Protein AF-A0A7J7N7Q4-F1 (afdb_monomer_lite)

Secondary structure (DSSP, 8-state):
-----------EEEEEETTEEEEEEE---S--------SSEEEEEEEEESSSEEEEEEEEE-------TTS-THHHHT-------

Radius of gyration: 24.16 Å; chains: 1; bounding box: 55×44×68 Å

Sequence (85 aa):
MVRDEGHKVIMSLTIYTSRGKYGPFGEEIGTFFTSAVTEEKVVGFHDRSSLYLDAIGVHMQHWLGEQKTGMSIMSKIFREPRYIY

Structure (mmCIF, N/CA/C/O backbone):
data_AF-A0A7J7N7Q4-F1
#
_entry.id   AF-A0A7J7N7Q4-F1
#
loop_
_atom_site.group_PDB
_atom_site.id
_atom_site.type_symbol
_atom_site.label_atom_id
_atom_site.label_alt_id
_atom_site.label_comp_id
_atom_site.label_asym_id
_atom_site.label_entity_id
_atom_site.label_seq_id
_atom_site.pdbx_PDB_ins_code
_atom_site.Cartn_x
_atom_site.Cartn_y
_atom_site.Cartn_z
_atom_site.occupancy
_atom_site.B_iso_or_equiv
_atom_site.auth_seq_id
_atom_site.auth_comp_id
_atom_site.auth_asym_id
_atom_site.auth_atom_id
_atom_site.pdbx_PDB_model_num
ATOM 1 N N . MET A 1 1 ? 25.911 4.051 -14.652 1.00 41.41 1 MET A N 1
ATOM 2 C CA . MET A 1 1 ? 24.766 3.184 -14.315 1.00 41.41 1 MET A CA 1
ATOM 3 C C . MET A 1 1 ? 23.573 3.717 -15.079 1.00 41.41 1 MET A C 1
ATOM 5 O O . MET A 1 1 ? 23.062 4.770 -14.719 1.00 41.41 1 MET A O 1
ATOM 9 N N . VAL A 1 2 ? 23.225 3.081 -16.195 1.00 44.47 2 VAL A N 1
ATOM 10 C CA . VAL A 1 2 ? 22.006 3.425 -16.930 1.00 44.47 2 VAL A CA 1
ATOM 11 C C . VAL A 1 2 ? 20.861 2.959 -16.042 1.00 44.47 2 VAL A C 1
ATOM 13 O O . VAL A 1 2 ? 20.779 1.775 -15.726 1.00 44.47 2 VAL A O 1
ATOM 16 N N . ARG A 1 3 ? 20.061 3.896 -15.528 1.00 50.62 3 ARG A N 1
ATOM 17 C CA . ARG A 1 3 ? 18.784 3.532 -14.927 1.00 50.62 3 ARG A CA 1
ATOM 18 C C . ARG A 1 3 ? 17.937 3.096 -16.104 1.00 50.62 3 ARG A C 1
ATOM 20 O O . ARG A 1 3 ? 17.572 3.931 -16.920 1.00 50.62 3 ARG A O 1
ATOM 27 N N . ASP A 1 4 ? 17.738 1.795 -16.231 1.00 53.38 4 ASP A N 1
ATOM 28 C CA . ASP A 1 4 ? 16.648 1.289 -17.038 1.00 53.38 4 ASP A CA 1
ATOM 29 C C . ASP A 1 4 ? 15.398 1.938 -16.438 1.00 53.38 4 ASP A C 1
ATOM 31 O O . ASP A 1 4 ? 15.026 1.653 -15.296 1.00 53.38 4 ASP A O 1
ATOM 35 N N . GLU A 1 5 ? 14.810 2.911 -17.131 1.00 60.06 5 GLU A N 1
ATOM 36 C CA . GLU A 1 5 ? 13.489 3.444 -16.793 1.00 60.06 5 GLU A CA 1
ATOM 37 C C . GLU A 1 5 ? 12.439 2.392 -17.175 1.00 60.06 5 GLU A C 1
ATOM 39 O O . GLU A 1 5 ? 11.467 2.664 -17.875 1.00 60.06 5 GLU A O 1
ATOM 44 N N . GLY A 1 6 ? 12.673 1.151 -16.735 1.00 68.00 6 GLY A N 1
ATOM 45 C CA . GLY A 1 6 ? 11.739 0.056 -16.833 1.00 68.00 6 GLY A CA 1
ATOM 46 C C . GLY A 1 6 ? 10.439 0.492 -16.181 1.00 68.00 6 GLY A C 1
ATOM 47 O O . GLY A 1 6 ? 10.439 1.181 -15.153 1.00 68.00 6 GLY A O 1
ATOM 48 N N . HIS A 1 7 ? 9.334 0.130 -16.827 1.00 76.50 7 HIS A N 1
ATOM 49 C CA . HIS A 1 7 ? 7.989 0.429 -16.358 1.00 76.50 7 HIS A CA 1
ATOM 50 C C . HIS A 1 7 ? 7.895 0.127 -14.857 1.00 76.50 7 HIS A C 1
ATOM 52 O O . HIS A 1 7 ? 8.097 -1.010 -14.427 1.00 76.50 7 HIS A O 1
ATOM 58 N N . LYS A 1 8 ? 7.657 1.161 -14.043 1.00 87.62 8 LYS A N 1
ATOM 59 C CA . LYS A 1 8 ? 7.531 0.994 -12.595 1.00 87.62 8 LYS A CA 1
ATOM 60 C C . LYS A 1 8 ? 6.209 0.304 -12.306 1.00 87.62 8 LYS A C 1
ATOM 62 O O . LYS A 1 8 ? 5.157 0.920 -12.446 1.00 87.62 8 LYS A O 1
ATOM 67 N N . VAL A 1 9 ? 6.302 -0.946 -11.878 1.00 93.62 9 VAL A N 1
ATOM 68 C CA . VAL A 1 9 ? 5.163 -1.776 -11.494 1.00 93.62 9 VAL A CA 1
ATOM 69 C C . VAL A 1 9 ? 5.232 -2.106 -10.008 1.00 93.62 9 VAL A C 1
ATOM 71 O O . VAL A 1 9 ? 6.305 -2.121 -9.398 1.00 93.62 9 VAL A O 1
ATOM 74 N N . ILE A 1 10 ? 4.076 -2.370 -9.412 1.00 95.19 10 ILE A N 1
ATOM 75 C CA . ILE A 1 10 ? 3.973 -2.868 -8.046 1.00 95.19 10 ILE A CA 1
ATOM 76 C C . ILE A 1 10 ? 4.372 -4.345 -8.044 1.00 95.19 10 ILE A C 1
ATOM 78 O O . ILE A 1 10 ? 3.701 -5.181 -8.644 1.00 95.19 10 ILE A O 1
ATOM 82 N N . MET A 1 11 ? 5.470 -4.650 -7.351 1.00 96.06 11 MET A N 1
ATOM 83 C CA . MET A 1 11 ? 6.035 -6.004 -7.277 1.00 96.06 11 MET A CA 1
ATOM 84 C C . MET A 1 11 ? 5.390 -6.862 -6.189 1.00 96.06 11 MET A C 1
ATOM 86 O O . MET A 1 11 ? 5.301 -8.081 -6.330 1.00 96.06 11 MET A O 1
ATOM 90 N N . SER A 1 12 ? 4.926 -6.231 -5.108 1.00 97.06 12 SER A N 1
ATOM 91 C CA . SER A 1 12 ? 4.209 -6.914 -4.037 1.00 97.06 12 SER A CA 1
ATOM 92 C C . SER A 1 12 ? 3.241 -6.002 -3.296 1.00 97.06 12 SER A C 1
ATOM 94 O O . SER A 1 12 ? 3.436 -4.788 -3.206 1.00 97.06 12 SER A O 1
ATOM 96 N N . LEU A 1 13 ? 2.195 -6.612 -2.737 1.00 96.56 13 LEU A N 1
ATOM 97 C CA . LEU A 1 13 ? 1.259 -5.962 -1.826 1.00 96.56 13 LEU A CA 1
ATOM 98 C C . LEU A 1 13 ? 1.049 -6.803 -0.575 1.00 96.56 13 LEU A C 1
ATOM 100 O O . LEU A 1 13 ? 0.878 -8.018 -0.639 1.00 96.56 13 LEU A O 1
ATOM 104 N N . THR A 1 14 ? 0.982 -6.128 0.564 1.00 96.56 14 THR A N 1
ATOM 105 C CA . THR A 1 14 ? 0.494 -6.702 1.816 1.00 96.56 14 THR A CA 1
ATOM 106 C C . THR A 1 14 ? -0.713 -5.898 2.275 1.00 96.56 14 THR A C 1
ATOM 108 O O . THR A 1 14 ? -0.644 -4.673 2.361 1.00 96.56 14 THR A O 1
ATOM 111 N N . ILE A 1 15 ? -1.799 -6.584 2.625 1.00 94.00 15 ILE A N 1
ATOM 112 C CA . ILE A 1 15 ? -2.991 -5.969 3.207 1.00 94.00 15 ILE A CA 1
ATOM 113 C C . ILE A 1 15 ? -2.975 -6.215 4.713 1.00 94.00 15 ILE A C 1
ATOM 115 O O . ILE A 1 15 ? -3.016 -7.356 5.177 1.00 94.00 15 ILE A O 1
ATOM 119 N N . TYR A 1 16 ? -2.942 -5.130 5.478 1.00 92.25 16 TYR A N 1
ATOM 120 C CA . TYR A 1 16 ? -3.112 -5.165 6.923 1.00 92.25 16 TYR A CA 1
ATOM 121 C C . TYR A 1 16 ? -4.569 -4.876 7.271 1.00 92.25 16 TYR A C 1
ATOM 123 O O . TYR A 1 16 ? -5.172 -3.932 6.768 1.00 92.25 16 TYR A O 1
ATOM 131 N N . THR A 1 17 ? -5.136 -5.698 8.145 1.00 90.31 17 THR A N 1
ATOM 132 C CA . THR A 1 17 ? -6.485 -5.520 8.685 1.00 90.31 17 THR A CA 1
ATOM 133 C C . THR A 1 17 ? -6.450 -5.672 10.203 1.00 90.31 17 THR A C 1
ATOM 135 O O . THR A 1 17 ? -5.480 -6.190 10.759 1.00 90.31 17 THR A O 1
ATOM 138 N N . SER A 1 18 ? -7.548 -5.334 10.880 1.00 89.62 18 SER A N 1
ATOM 139 C CA . SER A 1 18 ? -7.702 -5.596 12.319 1.00 89.62 18 SER A CA 1
ATOM 140 C C . SER A 1 18 ? -7.642 -7.082 12.697 1.00 89.62 18 SER A C 1
ATOM 142 O O . SER A 1 18 ? -7.446 -7.406 13.863 1.00 89.62 18 SER A O 1
ATOM 144 N N . ARG A 1 19 ? -7.801 -7.996 11.730 1.00 92.62 19 ARG A N 1
ATOM 145 C CA . ARG A 1 19 ? -7.717 -9.451 11.940 1.00 92.62 19 ARG A CA 1
ATOM 146 C C . ARG A 1 19 ? -6.338 -10.029 11.632 1.00 92.62 19 ARG A C 1
ATOM 148 O O . ARG A 1 19 ? -6.121 -11.211 11.876 1.00 92.62 19 ARG A O 1
ATOM 155 N N . GLY A 1 20 ? -5.421 -9.220 11.104 1.00 93.31 20 GLY A N 1
ATOM 156 C CA . GLY A 1 20 ? -4.058 -9.639 10.802 1.00 93.31 20 GLY A CA 1
ATOM 157 C C . GLY A 1 20 ? -3.538 -9.158 9.450 1.00 93.31 20 GLY A C 1
ATOM 158 O O . GLY A 1 20 ? -4.143 -8.314 8.780 1.00 93.31 20 GLY A O 1
ATOM 159 N N . LYS A 1 21 ? -2.381 -9.718 9.085 1.00 95.38 21 LYS A N 1
ATOM 160 C CA . LYS A 1 21 ? -1.613 -9.445 7.866 1.00 95.38 21 LYS A CA 1
ATOM 161 C C . LYS A 1 21 ? -1.925 -10.493 6.795 1.00 95.38 21 LYS A C 1
ATOM 163 O O . LYS A 1 21 ? -1.879 -11.686 7.079 1.00 95.38 21 LYS A O 1
ATOM 168 N N . TYR A 1 22 ? -2.157 -10.044 5.566 1.00 96.50 22 TYR A N 1
ATOM 169 C CA . TYR A 1 22 ? -2.372 -10.895 4.397 1.00 96.50 22 TYR A CA 1
ATOM 170 C C . TYR A 1 22 ? -1.372 -10.531 3.298 1.00 96.50 22 TYR A C 1
ATOM 172 O O . TYR A 1 22 ? -1.328 -9.380 2.862 1.00 96.50 22 TYR A O 1
ATOM 180 N N . GLY A 1 23 ? -0.574 -11.506 2.863 1.00 96.81 23 GLY A N 1
ATOM 181 C CA . GLY A 1 23 ? 0.525 -11.319 1.913 1.00 96.81 23 GLY A CA 1
ATOM 182 C C . GLY A 1 23 ? 1.916 -11.561 2.534 1.00 96.81 23 GLY A C 1
ATOM 183 O O . GLY A 1 23 ? 2.000 -12.064 3.660 1.00 96.81 23 GLY A O 1
ATOM 184 N N . PRO A 1 24 ? 3.001 -11.198 1.826 1.00 97.00 24 PRO A N 1
ATOM 185 C CA . PRO A 1 24 ? 2.986 -10.449 0.570 1.00 97.00 24 PRO A CA 1
ATOM 186 C C . PRO A 1 24 ? 2.407 -11.268 -0.588 1.00 97.00 24 PRO A C 1
ATOM 188 O O . PRO A 1 24 ? 2.624 -12.472 -0.699 1.00 97.00 24 PRO A O 1
ATOM 191 N N . PHE A 1 25 ? 1.645 -10.604 -1.447 1.00 97.00 25 PHE A N 1
ATOM 192 C CA . PHE A 1 25 ? 1.245 -11.131 -2.744 1.00 97.00 25 PHE A CA 1
ATOM 193 C C . PHE A 1 25 ? 2.220 -10.585 -3.780 1.00 97.00 25 PHE A C 1
ATOM 195 O O . PHE A 1 25 ? 2.173 -9.393 -4.073 1.00 97.00 25 PHE A O 1
ATOM 202 N N . GLY A 1 26 ? 3.106 -11.443 -4.286 1.00 96.31 26 GLY A N 1
ATOM 203 C CA . GLY A 1 26 ? 4.222 -11.067 -5.158 1.00 96.31 26 GLY A CA 1
ATOM 204 C C . GLY A 1 26 ? 5.574 -11.112 -4.441 1.00 96.31 26 GLY A C 1
ATOM 205 O O . GLY A 1 26 ? 5.683 -11.668 -3.348 1.00 96.31 26 GLY A O 1
ATOM 206 N N . GLU A 1 27 ? 6.599 -10.528 -5.05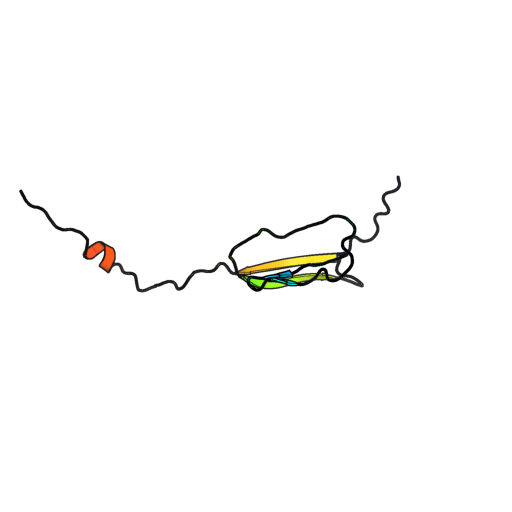8 1.00 96.00 27 GLU A N 1
ATOM 207 C CA . GLU A 1 27 ? 7.966 -10.492 -4.525 1.00 96.00 27 GLU A CA 1
ATOM 208 C C . GLU A 1 27 ? 8.294 -9.101 -3.964 1.00 96.00 27 GLU A C 1
ATOM 210 O O . GLU A 1 27 ? 8.084 -8.073 -4.611 1.00 96.00 27 GLU A O 1
ATOM 215 N N . GLU A 1 28 ? 8.814 -9.049 -2.739 1.00 94.75 28 GLU A N 1
ATOM 216 C CA . GLU A 1 28 ? 9.189 -7.806 -2.050 1.00 94.75 28 GLU A CA 1
ATOM 217 C C . GLU A 1 28 ? 10.525 -7.248 -2.579 1.00 94.75 28 GLU A C 1
ATOM 219 O O . GLU A 1 28 ? 11.533 -7.199 -1.876 1.00 94.75 28 GLU A O 1
ATOM 224 N N . ILE A 1 29 ? 10.534 -6.842 -3.852 1.00 90.69 29 ILE A N 1
ATOM 225 C CA . ILE A 1 29 ? 11.696 -6.298 -4.563 1.00 90.69 29 ILE A CA 1
ATOM 226 C C . ILE A 1 29 ? 11.452 -4.830 -4.924 1.00 90.69 29 ILE A C 1
ATOM 228 O O . ILE A 1 29 ? 10.378 -4.451 -5.389 1.00 90.69 29 ILE A O 1
ATOM 232 N N . GLY A 1 30 ? 12.488 -4.003 -4.773 1.00 90.81 30 GLY A N 1
ATOM 233 C CA . GLY A 1 30 ? 12.480 -2.606 -5.204 1.00 90.81 30 GLY A CA 1
ATOM 234 C C . GLY A 1 30 ? 12.207 -1.626 -4.065 1.00 90.81 30 GLY A C 1
ATOM 235 O O . GLY A 1 30 ? 12.728 -1.772 -2.960 1.00 90.81 30 GLY A O 1
ATOM 236 N N . THR A 1 31 ? 11.459 -0.561 -4.356 1.00 92.81 31 THR A N 1
ATOM 237 C CA . THR A 1 31 ? 11.157 0.496 -3.381 1.00 92.81 31 THR A CA 1
ATOM 238 C C . THR A 1 31 ? 9.878 0.174 -2.618 1.00 92.81 31 THR A C 1
ATOM 240 O O . THR A 1 31 ? 8.805 0.074 -3.208 1.00 92.81 31 THR A O 1
ATOM 243 N N . PHE A 1 32 ? 9.995 0.065 -1.298 1.00 93.88 32 PHE A N 1
ATOM 244 C CA . PHE A 1 32 ? 8.874 -0.202 -0.403 1.00 93.88 32 PHE A CA 1
ATOM 245 C C . PHE A 1 32 ? 8.014 1.046 -0.197 1.00 93.88 32 PHE A C 1
ATOM 247 O O . PHE A 1 32 ? 8.520 2.169 -0.148 1.00 93.88 32 PHE A O 1
ATOM 254 N N . PHE A 1 33 ? 6.713 0.836 -0.023 1.00 91.94 33 PHE A N 1
ATOM 255 C CA . PHE A 1 33 ? 5.754 1.878 0.320 1.00 91.94 33 PHE A CA 1
ATOM 256 C C . PHE A 1 33 ? 4.718 1.341 1.311 1.00 91.94 33 PHE A C 1
ATOM 258 O O . PHE A 1 33 ? 4.481 0.139 1.404 1.00 91.94 33 PHE A O 1
ATOM 265 N N . THR A 1 34 ? 4.091 2.251 2.051 1.00 91.06 34 THR A N 1
ATOM 266 C CA . THR A 1 34 ? 2.943 1.965 2.915 1.00 91.06 34 THR A CA 1
ATOM 267 C C . THR A 1 34 ? 1.990 3.150 2.872 1.00 91.06 34 THR A C 1
ATOM 269 O O . THR A 1 34 ? 2.424 4.291 2.697 1.00 91.06 34 THR A O 1
ATOM 272 N N . SER A 1 35 ? 0.694 2.901 3.044 1.00 83.94 35 SER A N 1
ATOM 273 C CA . SER A 1 35 ? -0.251 3.975 3.343 1.00 83.94 35 SER A CA 1
ATOM 274 C C . SER A 1 35 ? -0.027 4.500 4.764 1.00 83.94 35 SER A C 1
ATOM 276 O O . SER A 1 35 ? 0.635 3.853 5.583 1.00 83.94 35 SER A O 1
ATOM 278 N N . ALA A 1 36 ? -0.618 5.657 5.075 1.00 80.25 36 ALA A N 1
ATOM 279 C CA . ALA A 1 36 ? -0.738 6.109 6.455 1.00 80.25 36 ALA A CA 1
ATOM 280 C C . ALA A 1 36 ? -1.465 5.043 7.291 1.00 80.25 36 ALA A C 1
ATOM 282 O O . ALA A 1 3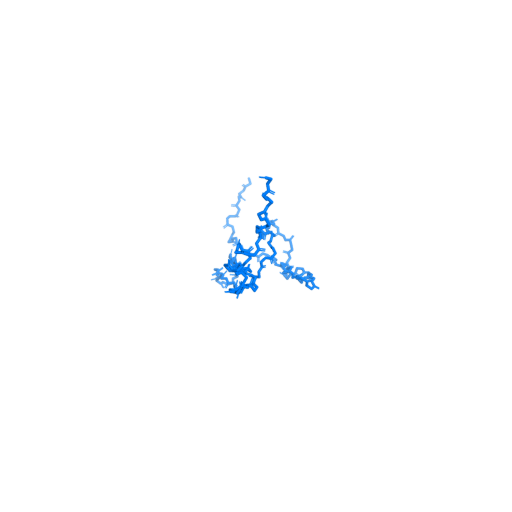6 ? -2.450 4.453 6.838 1.00 80.25 36 ALA A O 1
ATOM 283 N N . VAL A 1 37 ? -0.966 4.789 8.500 1.00 71.25 37 VAL A N 1
ATOM 284 C CA . VAL A 1 37 ? -1.647 3.931 9.470 1.00 71.25 37 VAL A CA 1
ATOM 285 C C . VAL A 1 37 ? -2.747 4.767 10.113 1.00 71.25 37 VAL A C 1
ATOM 287 O O . VAL A 1 37 ? -2.462 5.746 10.797 1.00 71.25 37 VAL A O 1
ATOM 290 N N . THR A 1 38 ? -3.998 4.394 9.871 1.00 72.00 38 THR A N 1
ATOM 291 C CA . THR A 1 38 ? -5.178 5.061 10.430 1.00 72.00 38 THR A CA 1
ATOM 292 C C . THR A 1 38 ? -6.077 4.021 11.086 1.00 72.00 38 THR A C 1
ATOM 294 O O . THR A 1 38 ? -6.183 2.905 10.580 1.00 72.00 38 THR A O 1
ATOM 297 N N . GLU A 1 39 ? -6.803 4.395 12.138 1.00 73.56 39 GLU A N 1
ATOM 298 C CA . GLU A 1 39 ? -7.874 3.558 12.714 1.00 73.56 39 GLU A CA 1
ATOM 299 C C . GLU A 1 39 ? -9.137 3.508 11.825 1.00 73.56 39 GLU A C 1
ATOM 301 O O . GLU A 1 39 ? -10.139 2.871 12.149 1.00 73.56 39 GLU A O 1
ATOM 306 N N . GLU A 1 40 ? -9.101 4.196 10.686 1.00 81.69 40 GLU A N 1
ATOM 307 C CA . GLU A 1 40 ? -10.191 4.295 9.729 1.00 81.69 40 GLU A CA 1
ATOM 308 C C . GLU A 1 40 ? -10.346 3.052 8.853 1.00 81.69 40 GLU A C 1
ATOM 310 O O . GLU A 1 40 ? -9.445 2.227 8.682 1.00 81.69 40 GLU A O 1
ATOM 315 N N . LYS A 1 41 ? -11.532 2.928 8.258 1.00 88.25 41 LYS A N 1
ATOM 316 C CA . LYS A 1 41 ? -11.889 1.782 7.432 1.00 88.25 41 LYS A CA 1
ATOM 317 C C . LYS A 1 41 ? -11.575 2.072 5.967 1.00 88.25 41 LYS A C 1
ATOM 319 O O . LYS A 1 41 ? -12.107 3.022 5.395 1.00 88.25 41 LYS A O 1
ATOM 324 N N . VAL A 1 42 ? -10.798 1.197 5.330 1.00 90.75 42 VAL A N 1
ATOM 325 C CA . VAL A 1 42 ? -10.702 1.156 3.863 1.00 90.75 42 VAL A CA 1
ATOM 326 C C . VAL A 1 42 ? -12.056 0.713 3.304 1.00 90.75 42 VAL A C 1
ATOM 328 O O . VAL A 1 42 ? -12.565 -0.349 3.670 1.00 90.75 42 VAL A O 1
ATOM 331 N N . VAL A 1 43 ? -12.651 1.520 2.428 1.00 92.75 43 VAL A N 1
ATOM 332 C CA . VAL A 1 43 ? -13.953 1.228 1.794 1.00 92.75 43 VAL A CA 1
ATOM 333 C C . VAL A 1 43 ? -13.849 0.910 0.311 1.00 92.75 43 VAL A C 1
ATOM 335 O O . VAL A 1 43 ? -14.803 0.408 -0.276 1.00 92.75 43 VAL A O 1
ATOM 338 N N . GLY A 1 44 ? -12.694 1.164 -0.292 1.00 93.19 44 GLY A N 1
ATOM 339 C CA . GLY A 1 44 ? -12.446 0.843 -1.685 1.00 93.19 44 GLY A CA 1
ATOM 340 C C . GLY A 1 44 ? -11.003 1.101 -2.077 1.00 93.19 44 GLY A C 1
ATOM 341 O O . GLY A 1 44 ? -10.237 1.720 -1.337 1.00 93.19 44 GLY A O 1
ATOM 342 N N . PHE A 1 45 ? -10.665 0.637 -3.270 1.00 94.50 45 PHE A N 1
ATOM 343 C CA . PHE A 1 45 ? -9.380 0.854 -3.914 1.00 94.50 45 PHE A CA 1
ATOM 344 C C . PHE A 1 45 ? -9.625 1.504 -5.271 1.00 94.50 45 PHE A C 1
ATOM 346 O O . PHE A 1 45 ? -10.676 1.302 -5.879 1.00 94.50 45 PHE A O 1
ATOM 353 N N . HIS A 1 46 ? -8.651 2.272 -5.731 1.00 95.88 46 HIS A N 1
ATOM 354 C CA . HIS A 1 46 ? -8.553 2.697 -7.120 1.00 95.88 46 HIS A CA 1
ATOM 355 C C . HIS A 1 46 ? -7.136 2.412 -7.602 1.00 95.88 46 HIS A C 1
ATOM 357 O O . HIS A 1 46 ? -6.189 2.435 -6.812 1.00 95.88 46 HIS A O 1
ATOM 363 N N . ASP A 1 47 ? -6.979 2.148 -8.890 1.00 95.56 47 ASP A N 1
ATOM 364 C CA . ASP A 1 47 ? -5.692 1.781 -9.458 1.00 95.56 47 ASP A CA 1
ATOM 365 C C . ASP A 1 47 ? -5.460 2.389 -10.839 1.00 95.56 47 ASP A C 1
ATOM 367 O O . ASP A 1 47 ? -6.353 2.951 -11.476 1.00 95.56 47 ASP A O 1
ATOM 371 N N . ARG A 1 48 ? -4.206 2.278 -11.278 1.00 96.00 48 ARG A N 1
ATOM 372 C CA . ARG A 1 48 ? -3.814 2.416 -12.675 1.00 96.00 48 ARG A CA 1
ATOM 373 C C . ARG A 1 48 ? -3.077 1.147 -13.068 1.00 96.00 48 ARG A C 1
ATOM 375 O O . ARG A 1 48 ? -2.066 0.804 -12.450 1.00 96.00 48 ARG A O 1
ATOM 382 N N . SER A 1 49 ? -3.565 0.495 -14.109 1.00 94.12 49 SER A N 1
ATOM 383 C CA . SER A 1 49 ? -3.027 -0.767 -14.595 1.00 94.12 49 SER A CA 1
ATOM 384 C C . SER A 1 49 ? -2.991 -0.819 -16.122 1.00 94.12 49 SER A C 1
ATOM 386 O O . SER A 1 49 ? -3.725 -0.115 -16.819 1.00 94.12 49 SER A O 1
ATOM 388 N N . SER A 1 50 ? -2.097 -1.666 -16.625 1.00 91.19 50 SER A N 1
ATOM 389 C CA . SER A 1 50 ? -2.017 -2.102 -18.019 1.00 91.19 50 SER A CA 1
ATOM 390 C C . SER A 1 50 ? -1.822 -3.622 -18.014 1.00 91.19 50 SER A C 1
ATOM 392 O O . SER A 1 50 ? -2.656 -4.337 -17.463 1.00 91.19 50 SER A O 1
ATOM 394 N N . LEU A 1 51 ? -0.707 -4.140 -18.539 1.00 93.81 51 LEU A N 1
ATOM 395 C CA . LEU A 1 51 ? -0.335 -5.550 -18.370 1.00 93.81 51 LEU A CA 1
ATOM 396 C C . LEU A 1 51 ? -0.059 -5.910 -16.897 1.00 93.81 51 LEU A C 1
ATOM 398 O O . LEU A 1 51 ? -0.248 -7.054 -16.490 1.00 93.81 51 LEU A O 1
ATOM 402 N N . TYR A 1 52 ? 0.366 -4.921 -16.107 1.00 93.88 52 TYR A N 1
ATOM 403 C CA . TYR A 1 52 ? 0.662 -5.033 -14.681 1.00 93.88 52 TYR A CA 1
ATOM 404 C C . TYR A 1 52 ? 0.016 -3.883 -13.900 1.00 93.88 52 TYR A C 1
ATOM 406 O O . TYR A 1 52 ? -0.508 -2.929 -14.481 1.00 93.88 52 TYR A O 1
ATOM 414 N N . LEU A 1 53 ? 0.065 -3.972 -12.571 1.00 94.38 53 LEU A N 1
ATOM 415 C CA . LEU A 1 53 ? -0.397 -2.921 -11.672 1.00 94.38 53 LEU A CA 1
ATOM 416 C C . LEU A 1 53 ? 0.687 -1.841 -11.537 1.00 94.38 53 LEU A C 1
ATOM 418 O O . LEU A 1 53 ? 1.722 -2.083 -10.920 1.00 94.38 53 LEU A O 1
ATOM 422 N N . ASP A 1 54 ? 0.460 -0.652 -12.096 1.00 93.50 54 ASP A N 1
ATOM 423 C CA . ASP A 1 54 ? 1.444 0.440 -12.077 1.00 93.50 54 ASP A CA 1
ATOM 424 C C . ASP A 1 54 ? 1.326 1.301 -10.809 1.00 93.50 54 ASP A C 1
ATOM 426 O O . ASP A 1 54 ? 2.314 1.850 -10.320 1.00 93.50 54 ASP A O 1
ATOM 430 N N . ALA A 1 55 ? 0.105 1.477 -10.296 1.00 94.06 55 ALA A N 1
ATOM 431 C CA . ALA A 1 55 ? -0.171 2.255 -9.092 1.00 94.06 55 ALA A CA 1
ATOM 432 C C . ALA A 1 55 ? -1.464 1.794 -8.413 1.00 94.06 55 ALA A C 1
ATOM 434 O O . ALA A 1 55 ? -2.408 1.380 -9.080 1.00 94.06 55 ALA A O 1
ATOM 435 N N . ILE A 1 56 ? -1.525 1.942 -7.089 1.00 95.19 56 ILE A N 1
ATOM 436 C CA . ILE A 1 56 ? -2.714 1.660 -6.284 1.00 95.19 56 ILE A CA 1
ATOM 437 C C . ILE A 1 56 ? -2.905 2.751 -5.231 1.00 95.19 56 ILE A C 1
ATOM 439 O O . ILE A 1 56 ? -1.940 3.248 -4.648 1.00 95.19 56 ILE A O 1
ATOM 443 N N . GLY A 1 57 ? -4.158 3.107 -4.982 1.00 93.56 57 GLY A N 1
ATOM 444 C CA . GLY A 1 57 ? -4.582 3.997 -3.915 1.00 93.56 57 GLY A CA 1
ATOM 445 C C . GLY A 1 57 ? -5.783 3.429 -3.164 1.00 93.56 57 GLY A C 1
ATOM 446 O O . GLY A 1 57 ? -6.445 2.487 -3.607 1.00 93.56 57 GLY A O 1
ATOM 447 N N . VAL A 1 58 ? -6.054 4.004 -1.995 1.00 92.94 58 VAL A N 1
ATOM 448 C CA . VAL A 1 58 ? -7.132 3.574 -1.097 1.00 92.94 58 VAL A CA 1
ATOM 449 C C . VAL A 1 58 ? -8.119 4.709 -0.866 1.00 92.94 58 VAL A C 1
ATOM 451 O O . VAL A 1 58 ? -7.731 5.870 -0.734 1.00 92.94 58 VAL A O 1
ATOM 454 N N . HIS A 1 59 ? -9.402 4.368 -0.792 1.00 90.88 59 HIS A N 1
ATOM 455 C CA . HIS A 1 59 ? -10.438 5.253 -0.279 1.00 90.88 59 HIS A CA 1
ATOM 456 C C . HIS A 1 59 ? -10.705 4.917 1.182 1.00 90.88 59 HIS A C 1
ATOM 458 O O . HIS A 1 59 ? -11.096 3.794 1.513 1.00 90.88 59 HIS A O 1
ATOM 464 N N . MET A 1 60 ? -10.509 5.914 2.039 1.00 89.81 60 MET A N 1
ATOM 465 C CA . MET A 1 60 ? -10.744 5.811 3.472 1.00 89.81 60 MET A CA 1
ATOM 466 C C . MET A 1 60 ? -12.104 6.401 3.814 1.00 89.81 60 MET A C 1
ATOM 468 O O . MET A 1 60 ? -12.483 7.461 3.312 1.00 89.81 60 MET A O 1
ATOM 472 N N . GLN A 1 61 ? -12.836 5.708 4.676 1.00 87.19 61 GLN A N 1
ATOM 473 C CA . GLN A 1 61 ? -13.983 6.270 5.361 1.00 87.19 61 GLN A CA 1
ATOM 474 C C . GLN A 1 61 ? -13.585 6.564 6.801 1.00 87.19 61 GLN A C 1
ATOM 476 O O . GLN A 1 61 ? -13.325 5.644 7.585 1.00 87.19 61 GLN A O 1
ATOM 481 N N . HIS A 1 62 ? -13.632 7.848 7.150 1.00 80.25 62 HIS A N 1
ATOM 482 C CA . HIS A 1 62 ? -13.579 8.265 8.539 1.00 80.25 62 HIS A CA 1
ATOM 483 C C . HIS A 1 62 ? -14.730 7.614 9.305 1.00 80.25 62 HIS A C 1
ATOM 485 O O . HIS A 1 62 ? -15.902 7.728 8.928 1.00 80.25 62 HIS A O 1
ATOM 491 N N . TRP A 1 63 ? -14.399 6.954 10.411 1.00 66.50 63 TRP A N 1
ATOM 492 C CA . TRP A 1 63 ? -15.399 6.562 11.390 1.00 66.50 63 TRP A CA 1
ATOM 493 C C . TRP A 1 63 ? -15.989 7.831 12.008 1.00 66.50 63 TRP A C 1
ATOM 495 O O . TRP A 1 63 ? -15.361 8.476 12.839 1.00 66.50 63 TRP A O 1
ATOM 505 N N . LEU A 1 64 ? -17.222 8.178 11.639 1.00 61.03 64 LEU A N 1
ATOM 506 C CA . LEU A 1 64 ? -17.978 9.255 12.294 1.00 61.03 64 LEU A CA 1
ATOM 507 C C . LEU A 1 64 ? -18.496 8.853 13.692 1.00 61.03 64 LEU A C 1
ATOM 509 O O . LEU A 1 64 ? -19.230 9.616 14.316 1.00 61.03 64 LEU A O 1
ATOM 513 N N . GLY A 1 65 ? -18.132 7.657 14.175 1.00 48.25 65 GLY A N 1
ATOM 514 C CA . GLY A 1 65 ? -18.760 7.010 15.322 1.00 48.25 65 GLY A CA 1
ATOM 515 C C . GLY A 1 65 ? -20.250 6.755 15.080 1.00 48.25 65 GLY A C 1
ATOM 516 O O . GLY A 1 65 ? -20.852 7.231 14.116 1.00 48.25 65 GLY A O 1
ATOM 517 N N . GLU A 1 66 ? -20.895 6.038 15.992 1.00 52.28 66 GLU A N 1
ATOM 518 C CA . GLU A 1 66 ? -22.285 6.374 16.267 1.00 52.28 66 GLU A CA 1
ATOM 519 C C . GLU A 1 66 ? -22.290 7.851 16.662 1.00 52.28 66 GLU A C 1
ATOM 521 O O . GLU A 1 66 ? -21.903 8.209 17.777 1.00 52.28 66 GLU A O 1
ATOM 526 N N . GLN A 1 67 ? -22.706 8.735 15.760 1.00 47.78 67 GLN A N 1
ATOM 527 C CA . GLN A 1 67 ? -23.192 10.020 16.213 1.00 47.78 67 GLN A CA 1
ATOM 528 C C . GLN A 1 67 ? -24.358 9.686 17.138 1.00 47.78 67 GLN A C 1
ATOM 530 O O . GLN A 1 67 ? -25.448 9.347 16.679 1.00 47.78 67 GLN A O 1
ATOM 535 N N . LYS A 1 68 ? -24.144 9.770 18.454 1.00 45.75 68 LYS A N 1
ATOM 536 C CA . LYS A 1 68 ? -25.240 10.000 19.387 1.00 45.75 68 LYS A CA 1
ATOM 537 C C . LYS A 1 68 ? -25.814 11.371 19.036 1.00 45.75 68 LYS A C 1
ATOM 539 O O . LYS A 1 68 ? -25.613 12.339 19.762 1.00 45.75 68 LYS A O 1
ATOM 544 N N . THR A 1 69 ? -26.577 11.453 17.951 1.00 46.06 69 THR A N 1
ATOM 545 C CA . THR A 1 69 ? -27.391 12.607 17.552 1.00 46.06 69 THR A CA 1
ATOM 546 C C . THR A 1 69 ? -28.489 12.921 18.580 1.00 46.06 69 THR A C 1
ATOM 548 O O . THR A 1 69 ? -29.278 13.834 18.375 1.00 46.06 69 THR A O 1
ATOM 551 N N . GLY A 1 70 ? -28.505 12.234 19.732 1.00 50.84 70 GLY A N 1
ATOM 552 C CA . GLY A 1 70 ? -29.318 12.543 20.908 1.00 50.84 70 GLY A CA 1
ATOM 553 C C . GLY A 1 70 ? -28.550 12.850 22.205 1.00 50.84 70 GLY A C 1
ATOM 554 O O . GLY A 1 70 ? -29.201 13.008 23.234 1.00 50.84 70 GLY A O 1
ATOM 555 N N . MET A 1 71 ? -27.210 12.948 22.223 1.00 50.81 71 MET A N 1
ATOM 556 C CA . MET A 1 71 ? -26.474 13.462 23.399 1.00 50.81 71 MET A CA 1
ATOM 557 C C . MET A 1 71 ? -26.261 14.982 23.246 1.00 50.81 71 MET A C 1
ATOM 559 O O . MET A 1 71 ? -25.168 15.474 23.017 1.00 50.81 71 MET A O 1
ATOM 563 N N . SER A 1 72 ? -27.339 15.757 23.157 1.00 49.47 72 SER A N 1
ATOM 564 C CA . SER A 1 72 ? -28.136 16.217 24.299 1.00 49.47 72 SER A CA 1
ATOM 565 C C . SER A 1 72 ? -27.767 17.662 24.633 1.00 49.47 72 SER A C 1
ATOM 567 O O . SER A 1 72 ? -26.892 17.947 25.451 1.00 49.47 72 SER A O 1
ATOM 569 N N . ILE A 1 73 ? -28.525 18.584 24.036 1.00 55.69 73 ILE A N 1
ATOM 570 C CA . ILE A 1 73 ? -28.719 19.952 24.542 1.00 55.69 73 ILE A CA 1
ATOM 571 C C . ILE A 1 73 ? -29.117 19.895 26.039 1.00 55.69 73 ILE A C 1
ATOM 573 O O . ILE A 1 73 ? -28.759 20.777 26.815 1.00 55.69 73 ILE A O 1
ATOM 577 N N . MET A 1 74 ? -29.735 18.788 26.483 1.00 55.25 74 MET A N 1
ATOM 578 C CA . MET A 1 74 ? -30.064 18.524 27.887 1.00 55.25 74 MET A CA 1
ATOM 579 C C . MET A 1 74 ? -28.826 18.358 28.793 1.00 55.25 74 MET A C 1
ATOM 581 O O . MET A 1 74 ? -28.890 18.698 29.968 1.00 55.25 74 MET A O 1
ATOM 585 N N . SER A 1 75 ? -27.666 17.927 28.286 1.00 53.12 75 SER A N 1
ATOM 586 C CA . SER A 1 75 ? -26.457 17.753 29.112 1.00 53.12 75 SER A CA 1
ATOM 587 C C . SER A 1 75 ? -25.839 19.081 29.572 1.00 53.12 75 SER A C 1
ATOM 589 O O . SER A 1 75 ? -25.176 19.114 30.608 1.00 53.12 75 SER A O 1
ATOM 591 N N . LYS A 1 76 ? -26.109 20.178 28.843 1.00 53.81 76 LYS A N 1
ATOM 592 C CA . LYS A 1 76 ? -25.795 21.552 29.266 1.00 53.81 76 LYS A CA 1
ATOM 593 C C . LYS A 1 76 ? -26.859 22.140 30.197 1.00 53.81 76 LYS A C 1
ATOM 595 O O . LYS A 1 76 ? -26.505 22.901 31.085 1.00 53.81 76 LYS A O 1
ATOM 600 N N . ILE A 1 77 ? -28.132 21.773 30.030 1.00 57.66 77 ILE A N 1
ATOM 601 C CA . ILE A 1 77 ? -29.240 22.291 30.856 1.00 57.66 77 ILE 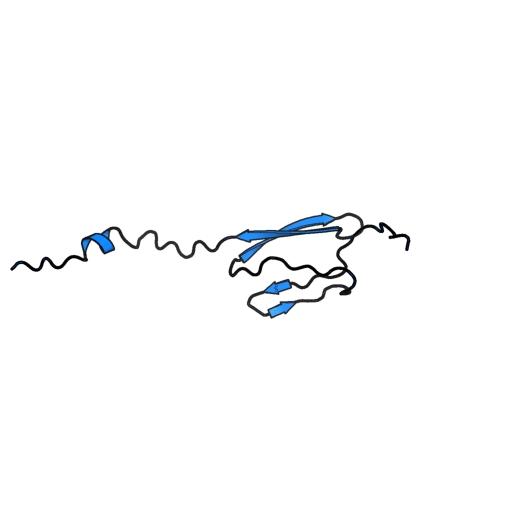A CA 1
ATOM 602 C C . ILE A 1 77 ? -29.230 21.688 32.273 1.00 57.66 77 ILE A C 1
ATOM 604 O O . ILE A 1 77 ? -29.566 22.373 33.232 1.00 57.66 77 ILE A O 1
ATOM 608 N N . PHE A 1 78 ? -28.797 20.435 32.438 1.00 59.88 78 PHE A N 1
ATOM 609 C CA . PHE A 1 78 ? -28.849 19.727 33.728 1.00 59.88 78 PHE A CA 1
ATOM 610 C C . PHE A 1 78 ? -27.563 19.810 34.578 1.00 59.88 78 PHE A C 1
ATOM 612 O O . PHE A 1 78 ? -27.389 19.005 35.491 1.00 59.88 78 PHE A O 1
ATOM 619 N N . ARG A 1 79 ? -26.641 20.746 34.300 1.00 56.53 79 ARG A N 1
ATOM 620 C CA . ARG A 1 79 ? -25.313 20.805 34.955 1.00 56.53 79 ARG A CA 1
ATOM 621 C C . ARG A 1 79 ? -24.995 22.067 35.765 1.00 56.53 79 ARG A C 1
ATOM 623 O O . ARG A 1 79 ? -23.823 22.320 36.019 1.00 56.53 79 ARG A O 1
ATOM 630 N N . GLU A 1 80 ? -25.986 22.801 36.261 1.00 54.47 80 GLU A N 1
ATOM 631 C CA . GLU A 1 80 ? -25.717 23.851 37.257 1.00 54.47 80 GLU A CA 1
ATOM 632 C C . GLU A 1 80 ? -26.496 23.634 38.562 1.00 54.47 80 GLU A C 1
ATOM 634 O O . GLU A 1 80 ? -27.700 23.889 38.614 1.00 54.47 80 GLU A O 1
ATOM 639 N N . PRO A 1 81 ? -25.831 23.221 39.657 1.00 53.22 81 PRO A N 1
ATOM 640 C CA . PRO A 1 81 ? -26.290 23.559 40.991 1.00 53.22 81 PRO A CA 1
ATOM 641 C C . PRO A 1 81 ? -25.986 25.042 41.231 1.00 53.22 81 PRO A C 1
ATOM 643 O O . PRO A 1 81 ? -24.827 25.444 41.332 1.00 53.22 81 PRO A O 1
ATOM 646 N N . ARG A 1 82 ? -27.032 25.867 41.333 1.00 56.72 82 ARG A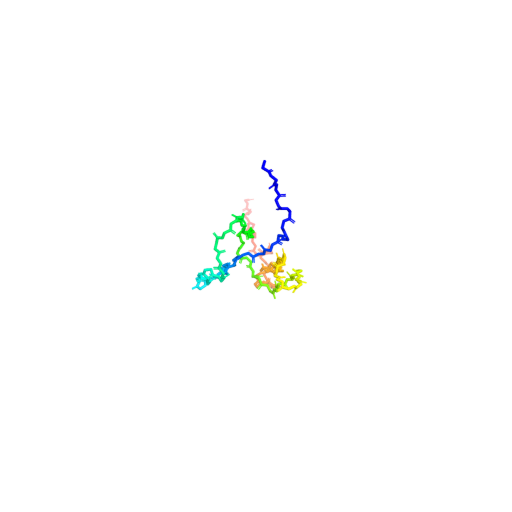 N 1
ATOM 647 C CA . ARG A 1 82 ? -26.912 27.219 41.887 1.00 56.72 82 ARG A CA 1
ATOM 648 C C . ARG A 1 82 ? -26.657 27.097 43.386 1.00 56.72 82 ARG A C 1
ATOM 650 O O . ARG A 1 82 ? -27.596 26.883 44.147 1.00 56.72 82 ARG A O 1
ATOM 657 N N . TYR A 1 83 ? -25.404 27.228 43.808 1.00 47.78 83 TYR A N 1
ATOM 658 C CA . TYR A 1 83 ? -25.110 27.534 45.204 1.00 47.78 83 TYR A CA 1
ATOM 659 C C . TYR A 1 83 ? -25.344 29.029 45.414 1.00 47.78 83 TYR A C 1
ATOM 661 O O . TYR A 1 83 ? -24.668 29.865 44.818 1.00 47.78 83 TYR A O 1
ATOM 669 N N . ILE A 1 84 ? -26.358 29.339 46.214 1.00 52.91 84 ILE A N 1
ATOM 670 C CA . ILE A 1 84 ? -26.663 30.681 46.702 1.00 52.91 84 ILE A CA 1
ATOM 671 C C . ILE A 1 84 ? -26.015 30.768 48.091 1.00 52.91 84 ILE A C 1
ATOM 673 O O . ILE A 1 84 ? -26.268 29.886 48.914 1.00 52.91 84 ILE A O 1
ATOM 677 N N . TYR A 1 85 ? -25.174 31.776 48.324 1.00 45.88 85 TYR A N 1
ATOM 678 C CA . TYR A 1 85 ? -24.853 32.259 49.672 1.00 45.88 85 TYR A CA 1
ATOM 679 C C . TYR A 1 85 ? -25.714 33.485 49.959 1.00 45.88 85 TYR A C 1
ATOM 681 O O . TYR A 1 85 ? -25.889 34.291 49.014 1.00 45.88 85 TYR A O 1
#

Foldseek 3Di:
DPPPPPQAADQFDWDQDPVGIDDRPGDPDDDDDDDDDDPWDFPDKDFDDDPGTRDIDTDTDDCPDPPPPPPDVPVVVPPDDPDDD

InterPro domains:
  IPR001229 Jacalin-like lectin domain [PF01419] (6-59)
  IPR001229 Jacalin-like lectin domain [PS51752] (1-62)
  IPR036404 Jacalin-like lectin domain superfamily [G3DSA:2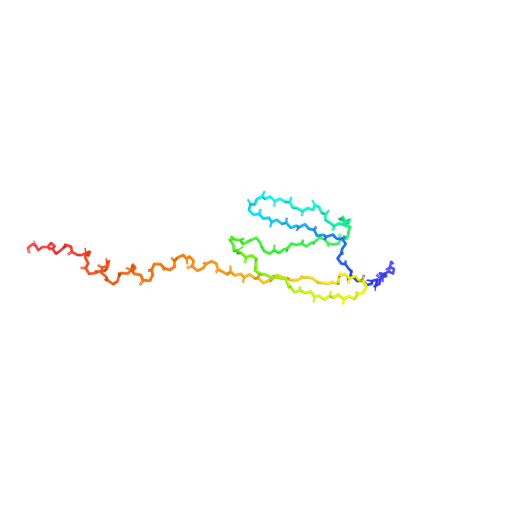.100.10.30] (2-68)
  IPR036404 Jacalin-like lectin domain sup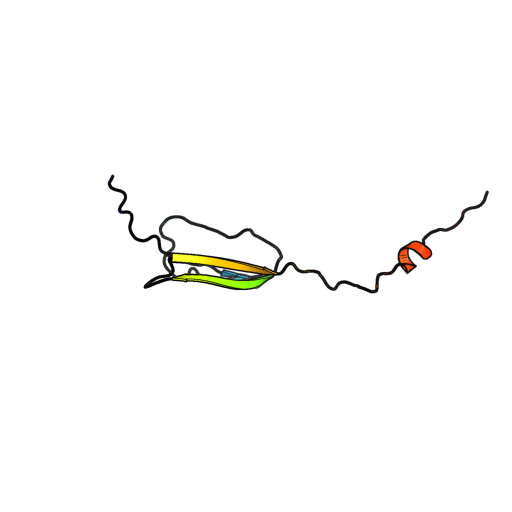erfamily [SSF51101] (6-61)

Organism: NCBI:txid39325

pLDDT: mean 78.19, std 19.12, range [41.41, 97.06]